Protein AF-A0A017HGZ1-F1 (afdb_monomer_lite)

Foldseek 3Di:
DDPDPDDDDDDDDDDPKDKDKDKDADDPDDDQVDWDDDPNFIWGWDDWDFDDDRTIIITITITPVPVD

Structure (mmCIF, N/CA/C/O backbone):
data_AF-A0A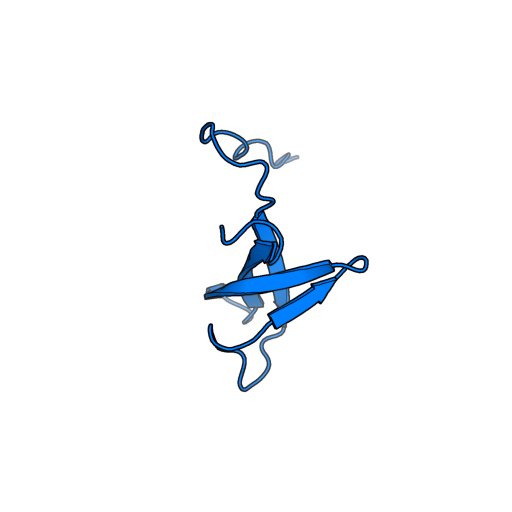017HGZ1-F1
#
_entry.id   AF-A0A017HGZ1-F1
#
loop_
_atom_site.group_PDB
_atom_site.id
_atom_site.type_symbol
_atom_site.label_atom_id
_atom_site.label_alt_id
_atom_site.label_comp_id
_atom_site.label_asym_id
_atom_site.label_entity_id
_atom_site.label_seq_id
_atom_site.pdbx_PDB_ins_code
_atom_site.Cartn_x
_atom_site.Cartn_y
_atom_site.Cartn_z
_atom_site.occupancy
_atom_site.B_iso_or_equiv
_atom_site.auth_seq_id
_atom_site.auth_comp_id
_atom_site.auth_asym_id
_atom_site.auth_atom_id
_atom_site.pdbx_PDB_model_num
ATOM 1 N N . MET A 1 1 ? -7.350 32.331 3.712 1.00 42.59 1 MET A N 1
ATOM 2 C CA . MET A 1 1 ? -6.868 31.138 4.442 1.00 42.59 1 MET A CA 1
ATOM 3 C C . MET A 1 1 ? -6.836 29.990 3.452 1.00 42.59 1 MET A C 1
ATOM 5 O O . MET A 1 1 ? -7.840 29.317 3.289 1.00 42.59 1 MET A O 1
ATOM 9 N N . GLU A 1 2 ? -5.713 29.797 2.771 1.00 46.31 2 GLU A N 1
ATOM 10 C CA . GLU A 1 2 ? -5.506 28.684 1.841 1.00 46.31 2 GLU A CA 1
ATOM 11 C C . GLU A 1 2 ? -4.142 28.092 2.181 1.00 46.31 2 GLU A C 1
ATOM 13 O O . GLU A 1 2 ? -3.110 28.713 1.947 1.00 46.31 2 GLU A O 1
ATOM 18 N N . ARG A 1 3 ? -4.131 26.930 2.841 1.00 39.03 3 ARG A N 1
ATOM 19 C CA . ARG A 1 3 ? -2.909 26.132 2.969 1.00 39.03 3 ARG A CA 1
ATOM 20 C C . ARG A 1 3 ? -2.844 25.225 1.750 1.00 39.03 3 ARG A C 1
ATOM 22 O O . ARG A 1 3 ? -3.333 24.100 1.789 1.00 39.03 3 ARG A O 1
ATOM 29 N N . SER A 1 4 ? -2.298 25.756 0.662 1.00 45.84 4 SER A N 1
ATOM 30 C CA . SER A 1 4 ? -1.892 24.965 -0.496 1.00 45.84 4 SER A CA 1
ATOM 31 C C . SER A 1 4 ? -0.773 24.026 -0.053 1.00 45.84 4 SER A C 1
ATOM 33 O O . SER A 1 4 ? 0.238 24.477 0.477 1.00 45.84 4 SER A O 1
ATOM 35 N N . THR A 1 5 ? -0.983 22.719 -0.204 1.00 47.38 5 THR A N 1
ATOM 36 C CA . THR A 1 5 ? -0.012 21.672 0.141 1.00 47.38 5 THR A CA 1
ATOM 37 C C . THR A 1 5 ? 1.094 21.631 -0.914 1.00 47.38 5 THR A C 1
ATOM 39 O O . THR A 1 5 ? 1.148 20.745 -1.759 1.00 47.38 5 THR A O 1
ATOM 42 N N . ALA A 1 6 ? 1.950 22.645 -0.916 1.00 52.09 6 ALA A N 1
ATOM 43 C CA . ALA A 1 6 ? 3.245 22.532 -1.558 1.00 52.09 6 ALA A CA 1
ATOM 44 C C . ALA A 1 6 ? 4.177 21.733 -0.633 1.00 52.09 6 ALA A C 1
ATOM 46 O O . ALA A 1 6 ? 4.047 21.811 0.586 1.00 52.09 6 ALA A O 1
ATOM 47 N N . GLU A 1 7 ? 5.098 20.995 -1.256 1.00 44.19 7 GLU A N 1
ATOM 48 C CA . GLU A 1 7 ? 6.309 20.408 -0.663 1.00 44.19 7 GLU A CA 1
ATOM 49 C C . GLU A 1 7 ? 6.145 19.000 -0.062 1.00 44.19 7 GLU A C 1
ATOM 51 O O . GLU A 1 7 ? 5.737 18.812 1.077 1.00 44.19 7 GLU A O 1
ATOM 56 N N . PHE A 1 8 ? 6.450 17.986 -0.881 1.00 51.72 8 PHE A N 1
ATOM 57 C CA . PHE A 1 8 ? 7.583 17.065 -0.682 1.00 51.72 8 PHE A CA 1
ATOM 58 C C . PHE A 1 8 ? 7.724 16.216 -1.962 1.00 51.72 8 PHE A C 1
ATOM 60 O O . PHE A 1 8 ? 7.221 15.099 -2.055 1.00 51.72 8 PHE A O 1
ATOM 67 N N . LEU A 1 9 ? 8.355 16.788 -2.991 1.00 55.62 9 LEU 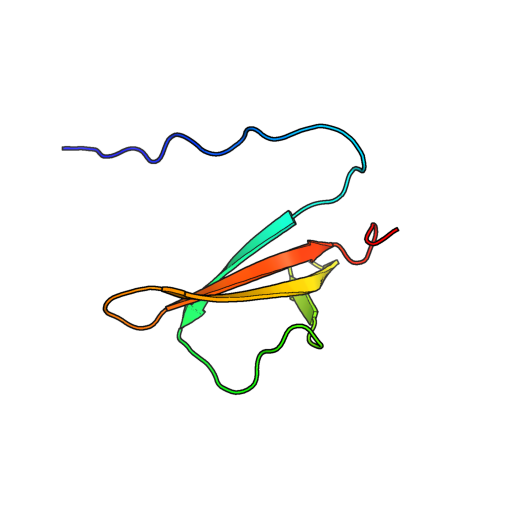A N 1
ATOM 68 C CA . LEU A 1 9 ? 8.825 16.061 -4.177 1.00 55.62 9 LEU A CA 1
ATOM 69 C C . LEU A 1 9 ? 10.305 16.387 -4.370 1.00 55.62 9 LEU A C 1
ATOM 71 O O . LEU A 1 9 ? 10.670 17.006 -5.355 1.00 55.62 9 LEU A O 1
ATOM 75 N N . GLU A 1 10 ? 11.145 16.022 -3.406 1.00 62.09 10 GLU A N 1
ATOM 76 C CA . GLU A 1 10 ? 12.601 16.035 -3.570 1.00 62.09 10 GLU A CA 1
ATOM 77 C C . GLU A 1 10 ? 13.206 14.905 -2.732 1.00 62.09 10 GLU A C 1
ATOM 79 O O . GLU A 1 10 ? 13.295 15.017 -1.514 1.00 62.09 10 GLU A O 1
ATOM 84 N N . ASP A 1 11 ? 13.534 13.799 -3.402 1.00 42.19 11 ASP A N 1
ATOM 85 C CA . ASP A 1 11 ? 14.691 12.913 -3.169 1.00 42.19 11 ASP A CA 1
ATOM 86 C C . ASP A 1 11 ? 14.664 11.916 -4.346 1.00 42.19 11 ASP A C 1
ATOM 88 O O . ASP A 1 11 ? 13.688 11.195 -4.527 1.00 42.19 11 ASP A O 1
ATOM 92 N N . GLY A 1 12 ? 15.523 12.008 -5.358 1.00 38.91 12 GLY A N 1
ATOM 93 C CA . GLY A 1 12 ? 16.928 11.611 -5.295 1.00 38.91 12 GLY A CA 1
ATOM 94 C C . GLY A 1 12 ? 17.098 10.452 -6.291 1.00 38.91 12 GLY A C 1
ATOM 95 O O . GLY A 1 12 ? 16.325 9.503 -6.272 1.00 38.91 12 GLY A O 1
ATOM 96 N N . GLY A 1 13 ? 18.002 10.579 -7.262 1.00 40.66 13 GLY A N 1
ATOM 97 C CA . GLY A 1 13 ? 18.036 9.718 -8.450 1.00 40.66 13 GLY A CA 1
ATOM 98 C C . GLY A 1 13 ? 18.314 8.223 -8.215 1.00 40.66 13 GLY A C 1
ATOM 99 O O . GLY A 1 13 ? 18.901 7.832 -7.213 1.00 40.66 13 GLY A O 1
ATOM 100 N N . ALA A 1 14 ? 18.002 7.457 -9.269 1.00 42.91 14 ALA A N 1
ATOM 101 C CA . ALA A 1 14 ? 18.355 6.063 -9.576 1.00 42.91 14 ALA A CA 1
ATOM 102 C C . ALA A 1 14 ? 17.261 5.003 -9.321 1.00 42.91 14 ALA A C 1
ATOM 104 O O . ALA A 1 14 ? 16.796 4.799 -8.206 1.00 42.91 14 ALA A O 1
ATOM 105 N N . ALA A 1 15 ? 16.951 4.293 -10.414 1.00 43.91 15 ALA A N 1
ATOM 106 C CA . ALA A 1 15 ? 15.832 3.384 -10.672 1.00 43.91 15 ALA A CA 1
ATOM 107 C C . ALA A 1 15 ? 14.490 4.108 -10.888 1.00 43.91 15 ALA A C 1
ATOM 109 O O . ALA A 1 15 ? 14.019 4.851 -10.034 1.00 43.91 15 ALA A O 1
ATOM 110 N N . ASP A 1 16 ? 13.885 3.895 -12.062 1.00 52.38 16 ASP A N 1
ATOM 111 C CA . ASP A 1 16 ? 12.554 4.378 -12.469 1.00 52.38 16 ASP A CA 1
ATOM 112 C C . ASP A 1 16 ? 11.471 3.625 -11.678 1.00 52.38 16 ASP A C 1
ATOM 114 O O . ASP A 1 16 ? 10.657 2.853 -12.181 1.00 52.38 16 ASP A O 1
ATOM 118 N N . ASN A 1 17 ? 11.560 3.765 -10.362 1.00 64.75 17 ASN A N 1
ATOM 119 C CA . ASN A 1 17 ? 10.906 2.919 -9.407 1.00 64.75 17 ASN A CA 1
ATOM 120 C C . ASN A 1 17 ? 9.878 3.703 -8.642 1.00 64.75 17 ASN A C 1
ATOM 122 O O . ASN A 1 17 ? 10.122 4.204 -7.547 1.00 64.75 17 ASN A O 1
ATOM 126 N N . GLY A 1 18 ? 8.698 3.794 -9.255 1.00 80.19 18 GLY A N 1
ATOM 127 C CA . GLY A 1 18 ? 7.563 4.475 -8.665 1.00 80.19 18 GLY A CA 1
ATOM 128 C C . GLY A 1 18 ? 7.353 4.037 -7.215 1.00 80.19 18 GLY A C 1
ATOM 129 O O . GLY A 1 18 ? 7.261 2.841 -6.912 1.00 80.19 18 GLY A O 1
ATOM 130 N N . THR A 1 19 ? 7.260 5.024 -6.330 1.00 86.94 19 THR A N 1
ATOM 131 C CA . THR A 1 19 ? 6.746 4.876 -4.968 1.00 86.94 19 THR A CA 1
ATOM 132 C C . THR A 1 19 ? 5.367 5.520 -4.918 1.00 86.94 19 THR A C 1
ATOM 134 O O . THR A 1 19 ? 5.133 6.549 -5.551 1.00 86.94 19 THR A O 1
ATOM 137 N N . ILE A 1 20 ? 4.438 4.913 -4.185 1.00 89.69 20 ILE A N 1
ATOM 138 C CA . ILE A 1 20 ? 3.078 5.426 -4.008 1.00 89.69 20 ILE A CA 1
ATOM 139 C C . ILE A 1 20 ? 2.669 5.335 -2.539 1.00 89.69 20 ILE A C 1
ATOM 141 O O . ILE A 1 20 ? 3.082 4.423 -1.819 1.00 89.69 20 ILE A O 1
ATOM 145 N N . VAL A 1 21 ? 1.847 6.285 -2.094 1.00 92.81 21 VAL A N 1
ATOM 146 C CA . VAL A 1 21 ? 1.294 6.313 -0.738 1.00 92.81 21 VAL A CA 1
ATOM 147 C C . VAL A 1 21 ? -0.228 6.255 -0.809 1.00 92.81 21 VAL A C 1
ATOM 149 O O . VAL A 1 21 ? -0.863 7.161 -1.347 1.00 92.81 21 VAL A O 1
ATOM 152 N N . PHE A 1 22 ? -0.821 5.204 -0.246 1.00 91.56 22 PHE A N 1
ATOM 153 C CA . PHE A 1 22 ? -2.270 5.065 -0.116 1.00 91.56 22 PHE A CA 1
ATOM 154 C C . PHE A 1 22 ? -2.735 5.560 1.252 1.00 91.56 22 PHE A C 1
ATOM 156 O O . PHE A 1 22 ? -2.095 5.296 2.271 1.00 91.56 22 PHE A O 1
ATOM 163 N N . ARG A 1 23 ? -3.887 6.241 1.278 1.00 92.25 23 ARG A N 1
ATOM 164 C CA . ARG A 1 23 ? -4.586 6.609 2.513 1.00 92.25 23 ARG A CA 1
ATOM 165 C C . ARG A 1 23 ? -5.992 6.049 2.508 1.00 92.25 23 ARG A C 1
ATOM 167 O O . ARG A 1 23 ? -6.749 6.269 1.567 1.00 92.25 23 ARG A O 1
ATOM 174 N N . THR A 1 24 ? -6.337 5.322 3.558 1.00 90.44 24 THR A N 1
ATOM 175 C CA . THR A 1 24 ? -7.622 4.627 3.665 1.00 90.44 24 THR A CA 1
ATOM 176 C C . THR A 1 24 ? -8.079 4.542 5.116 1.00 90.44 24 THR A C 1
ATOM 178 O O . THR A 1 24 ? -7.338 4.893 6.032 1.00 90.44 24 THR A O 1
ATOM 181 N N . ARG A 1 25 ? -9.325 4.116 5.327 1.00 89.94 25 ARG A N 1
ATOM 182 C CA . ARG A 1 25 ? -9.834 3.740 6.652 1.00 89.94 25 ARG A CA 1
ATOM 183 C C . ARG A 1 25 ? -9.072 2.513 7.167 1.00 89.94 25 ARG A C 1
ATOM 185 O O . ARG A 1 25 ? -8.568 1.746 6.347 1.00 89.94 25 ARG A O 1
ATOM 192 N N . PRO A 1 26 ? -8.991 2.303 8.487 1.00 84.44 26 PRO A N 1
ATOM 193 C CA . PRO A 1 26 ? -8.257 1.178 9.022 1.00 84.44 26 PRO A CA 1
ATOM 194 C C . PRO A 1 26 ? -9.030 -0.095 8.692 1.00 84.44 26 PRO A C 1
ATOM 196 O O . PRO A 1 26 ? -10.249 -0.165 8.857 1.00 84.44 26 PRO A O 1
ATOM 199 N N . PHE A 1 27 ? -8.317 -1.089 8.186 1.00 86.44 27 PHE A N 1
ATOM 200 C CA . PHE A 1 27 ? -8.849 -2.422 7.965 1.00 86.44 27 PHE A CA 1
ATOM 201 C C . PHE A 1 27 ? -7.849 -3.442 8.501 1.00 86.44 27 PHE A C 1
ATOM 203 O O . PHE A 1 27 ? -6.651 -3.159 8.583 1.00 86.44 27 PHE A O 1
ATOM 210 N N . GLY A 1 28 ? -8.370 -4.582 8.950 1.00 78.19 28 GLY A N 1
ATOM 211 C CA . GLY A 1 28 ? -7.564 -5.636 9.553 1.00 78.19 28 GLY A CA 1
ATOM 212 C C . GLY A 1 28 ? -6.629 -6.293 8.542 1.00 78.19 28 GLY A C 1
ATOM 213 O O . GLY A 1 28 ? -6.949 -6.373 7.357 1.00 78.19 28 GLY A O 1
ATOM 214 N N . ASP A 1 29 ? -5.488 -6.755 9.056 1.00 85.38 29 ASP A N 1
ATOM 215 C CA . ASP A 1 29 ? -4.596 -7.744 8.436 1.00 85.38 29 ASP A CA 1
ATOM 216 C C . ASP A 1 29 ? -3.681 -7.277 7.291 1.00 85.38 29 ASP A C 1
ATOM 218 O O . ASP A 1 29 ? -2.976 -8.101 6.719 1.00 85.38 29 ASP A O 1
ATOM 222 N N . LEU A 1 30 ? -3.594 -5.974 6.988 1.00 89.56 30 LEU A N 1
ATOM 223 C CA . LEU A 1 30 ? -2.593 -5.497 6.026 1.00 89.56 30 LEU A CA 1
ATOM 224 C C . LEU A 1 30 ? -1.185 -5.479 6.637 1.00 89.56 30 LEU A C 1
ATOM 226 O O . LEU A 1 30 ? -0.909 -4.746 7.590 1.00 89.56 30 LEU A O 1
ATOM 230 N N . THR A 1 31 ? -0.269 -6.212 6.018 1.00 92.19 31 THR A N 1
ATOM 231 C CA . THR A 1 31 ? 1.140 -6.305 6.401 1.00 92.19 31 THR A CA 1
ATOM 232 C C . THR A 1 31 ? 2.066 -5.980 5.226 1.00 92.19 31 THR A C 1
ATOM 234 O O . THR A 1 31 ? 1.640 -5.749 4.096 1.00 92.19 31 THR A O 1
ATOM 237 N N . THR A 1 32 ? 3.376 -5.965 5.472 1.00 92.88 32 THR A N 1
ATOM 238 C CA . THR A 1 32 ? 4.393 -5.813 4.418 1.00 92.88 32 THR A CA 1
ATOM 239 C C . THR A 1 32 ? 4.560 -7.058 3.540 1.00 92.88 32 THR A C 1
ATOM 241 O O . THR A 1 32 ? 5.240 -6.988 2.517 1.00 92.88 32 THR A O 1
ATOM 244 N N . ALA A 1 33 ? 3.949 -8.192 3.906 1.00 94.38 33 ALA A N 1
ATOM 245 C CA . ALA A 1 33 ? 3.885 -9.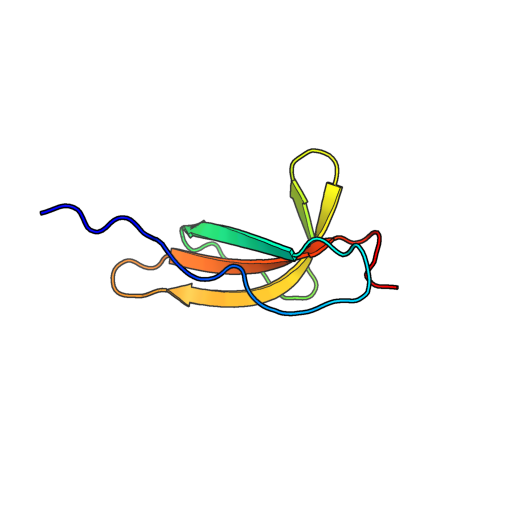373 3.046 1.00 94.38 33 ALA A CA 1
ATOM 246 C C . ALA A 1 33 ? 2.836 -9.220 1.927 1.00 94.38 33 ALA A C 1
ATOM 248 O O . ALA A 1 33 ? 2.866 -9.963 0.943 1.00 94.38 33 ALA A O 1
ATOM 249 N N . ASP A 1 34 ? 1.933 -8.247 2.061 1.00 93.62 34 ASP A N 1
ATOM 250 C CA . ASP A 1 34 ? 0.846 -8.004 1.127 1.00 93.62 34 ASP A CA 1
ATOM 251 C C . ASP A 1 34 ? 1.260 -7.137 -0.068 1.00 93.62 34 ASP A C 1
ATOM 253 O O . ASP A 1 34 ? 2.279 -6.432 -0.085 1.00 93.62 34 ASP A O 1
ATOM 257 N N . ARG A 1 35 ? 0.415 -7.180 -1.101 1.00 93.81 35 ARG A N 1
ATOM 258 C CA . ARG A 1 35 ? 0.543 -6.370 -2.314 1.00 93.81 35 ARG A CA 1
ATOM 259 C C . ARG A 1 35 ? -0.768 -5.673 -2.628 1.00 93.81 35 ARG A C 1
ATOM 261 O O . ARG A 1 35 ? -1.842 -6.233 -2.430 1.00 93.81 35 ARG A O 1
ATOM 268 N N . ILE A 1 36 ? -0.670 -4.475 -3.190 1.00 92.56 36 ILE A N 1
ATOM 269 C CA . ILE A 1 36 ? -1.821 -3.683 -3.623 1.00 92.56 36 ILE A CA 1
ATOM 270 C C . ILE A 1 36 ? -1.864 -3.667 -5.149 1.00 92.56 36 ILE A C 1
ATOM 272 O O . ILE A 1 36 ? -0.878 -3.328 -5.801 1.00 92.56 36 ILE A O 1
ATOM 276 N N . ALA A 1 37 ? -3.015 -4.023 -5.720 1.00 93.69 37 ALA A N 1
ATOM 277 C CA . ALA A 1 37 ? -3.293 -3.846 -7.140 1.00 93.69 37 ALA A CA 1
ATOM 278 C C . ALA A 1 37 ? -3.914 -2.463 -7.368 1.00 93.69 37 ALA A C 1
ATOM 280 O O . ALA A 1 37 ? -4.974 -2.153 -6.824 1.00 93.69 37 ALA A O 1
ATOM 281 N N . PHE A 1 38 ? -3.260 -1.626 -8.170 1.00 91.50 38 PHE A N 1
ATOM 282 C CA . PHE A 1 38 ? -3.735 -0.279 -8.475 1.00 91.50 38 PHE A CA 1
ATOM 283 C C . PHE A 1 38 ? -3.284 0.142 -9.873 1.00 91.50 38 PHE A C 1
ATOM 285 O O . PHE A 1 38 ? -2.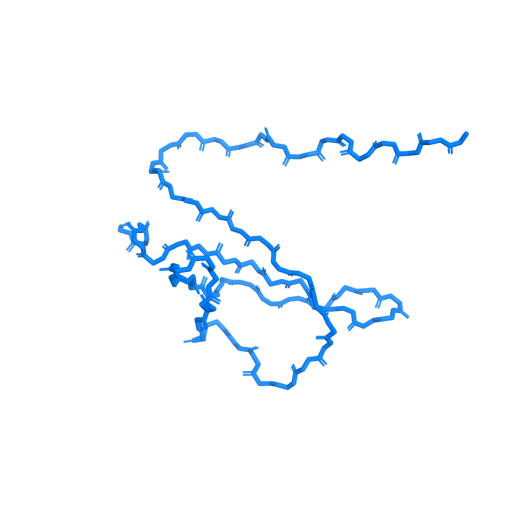118 -0.032 -10.226 1.00 91.50 38 PHE A O 1
ATOM 292 N N . GLN A 1 39 ? -4.215 0.683 -10.669 1.00 90.19 39 GLN A N 1
ATOM 293 C CA . GLN A 1 39 ? -3.976 1.128 -12.053 1.00 90.19 39 GLN A CA 1
ATOM 294 C C . GLN A 1 39 ? -3.295 0.070 -12.944 1.00 90.19 39 GLN A C 1
ATOM 296 O O . GLN A 1 39 ? -2.423 0.379 -13.746 1.00 90.19 39 GLN A O 1
ATOM 301 N N . GLY A 1 40 ? -3.680 -1.202 -12.792 1.00 89.00 40 GLY A N 1
ATOM 302 C CA . GLY A 1 40 ? -3.116 -2.300 -13.586 1.00 89.00 40 GLY A CA 1
ATOM 303 C C . GLY A 1 40 ? -1.694 -2.719 -13.193 1.00 89.00 40 GLY A C 1
ATOM 304 O O . GLY A 1 40 ? -1.128 -3.589 -13.846 1.00 89.00 40 GLY A O 1
ATOM 305 N N . ALA A 1 41 ? -1.129 -2.154 -12.122 1.00 87.62 41 ALA A N 1
ATOM 306 C CA . ALA A 1 41 ? 0.169 -2.536 -11.577 1.00 87.62 41 ALA A CA 1
ATOM 307 C C . ALA A 1 41 ? 0.042 -3.123 -10.163 1.00 87.62 41 ALA A C 1
ATOM 309 O O . ALA A 1 41 ? -0.899 -2.823 -9.421 1.00 87.62 41 ALA A O 1
ATOM 310 N N . LEU A 1 42 ? 1.017 -3.955 -9.790 1.00 93.00 42 LEU A N 1
ATOM 311 C CA . LEU A 1 42 ? 1.173 -4.473 -8.434 1.00 93.00 42 LEU A CA 1
ATOM 312 C C . LEU A 1 42 ? 2.219 -3.661 -7.672 1.00 93.00 42 LEU A C 1
ATOM 314 O O . LEU A 1 42 ? 3.286 -3.335 -8.198 1.00 93.00 42 LEU A O 1
ATOM 318 N N . TRP A 1 43 ? 1.921 -3.396 -6.406 1.00 93.31 43 TRP A N 1
ATOM 319 C CA . TRP A 1 43 ? 2.735 -2.578 -5.520 1.00 93.31 43 TRP A CA 1
ATOM 320 C C . TRP A 1 43 ? 3.024 -3.346 -4.228 1.00 93.31 43 TRP A C 1
ATOM 322 O O . TRP A 1 43 ? 2.097 -3.765 -3.537 1.00 93.31 43 TRP A O 1
ATOM 332 N N . ASN A 1 44 ? 4.301 -3.549 -3.902 1.00 94.38 44 ASN A N 1
ATOM 333 C CA . ASN A 1 44 ? 4.725 -4.201 -2.661 1.00 94.38 44 ASN A CA 1
ATOM 334 C C . ASN A 1 44 ? 4.592 -3.225 -1.491 1.00 94.38 44 ASN A C 1
ATOM 336 O O . ASN A 1 44 ? 5.121 -2.112 -1.567 1.00 94.38 44 ASN A O 1
ATOM 340 N N . VAL A 1 45 ? 3.939 -3.642 -0.407 1.00 94.31 45 VAL A N 1
ATOM 341 C CA . VAL A 1 45 ? 3.813 -2.836 0.812 1.00 94.31 45 VAL A CA 1
ATOM 342 C C . VAL A 1 45 ? 5.161 -2.772 1.538 1.00 94.31 45 VAL A C 1
ATOM 344 O O . VAL A 1 45 ? 5.790 -3.789 1.814 1.00 94.31 45 VAL A O 1
ATOM 347 N N . ARG A 1 46 ? 5.630 -1.558 1.840 1.00 94.19 46 ARG A N 1
ATOM 348 C CA . ARG A 1 46 ? 6.893 -1.299 2.554 1.00 94.19 46 ARG A CA 1
ATOM 349 C C . ARG A 1 46 ? 6.674 -0.824 3.981 1.00 94.19 46 ARG A C 1
ATOM 351 O O . ARG A 1 46 ? 7.425 -1.210 4.867 1.00 94.19 46 ARG A O 1
ATOM 358 N N . GLU A 1 47 ? 5.652 -0.007 4.204 1.00 92.56 47 GLU A N 1
ATOM 359 C CA . GLU A 1 47 ? 5.303 0.503 5.528 1.00 92.56 47 GLU A CA 1
ATOM 360 C C . GLU A 1 47 ? 3.784 0.646 5.626 1.00 92.56 47 GLU A C 1
ATOM 362 O O . GLU A 1 47 ? 3.142 1.122 4.689 1.00 92.56 47 GLU A O 1
ATOM 367 N N . VAL A 1 48 ? 3.220 0.254 6.768 1.00 92.12 48 VAL A N 1
ATOM 368 C CA . VAL A 1 48 ? 1.825 0.505 7.137 1.00 92.12 48 VAL A CA 1
ATOM 369 C C . VAL A 1 48 ? 1.843 1.256 8.461 1.00 92.12 48 VAL A C 1
ATOM 371 O O . VAL A 1 48 ? 2.417 0.778 9.439 1.00 92.12 48 VAL A O 1
ATOM 374 N N . ARG A 1 49 ? 1.237 2.442 8.502 1.00 91.25 49 ARG A N 1
ATOM 375 C CA . ARG A 1 49 ? 1.218 3.303 9.688 1.00 91.25 49 ARG A CA 1
ATOM 376 C C . ARG A 1 49 ? -0.180 3.841 9.951 1.00 91.25 49 ARG A C 1
ATOM 378 O O . ARG A 1 49 ? -0.867 4.276 9.035 1.00 91.25 49 ARG A O 1
ATOM 385 N N . LEU A 1 50 ? -0.568 3.899 11.221 1.00 89.25 50 LEU A N 1
ATOM 386 C CA . LEU A 1 50 ? -1.771 4.610 11.651 1.00 89.25 50 LEU A CA 1
ATOM 387 C C . LEU A 1 50 ? -1.528 6.126 11.683 1.00 89.25 50 LEU A C 1
ATOM 389 O O . LEU A 1 50 ? -0.560 6.596 12.286 1.00 89.25 50 LEU A O 1
ATOM 393 N N . ILE A 1 51 ? -2.427 6.899 11.075 1.00 85.94 51 ILE A N 1
ATOM 394 C CA . ILE A 1 51 ? -2.388 8.363 11.069 1.00 85.94 51 ILE A CA 1
ATOM 395 C C . ILE A 1 51 ? -3.525 8.965 11.914 1.00 85.94 51 ILE A C 1
ATOM 397 O O . ILE A 1 51 ? -4.678 9.061 11.500 1.00 85.94 51 ILE A O 1
ATOM 401 N N 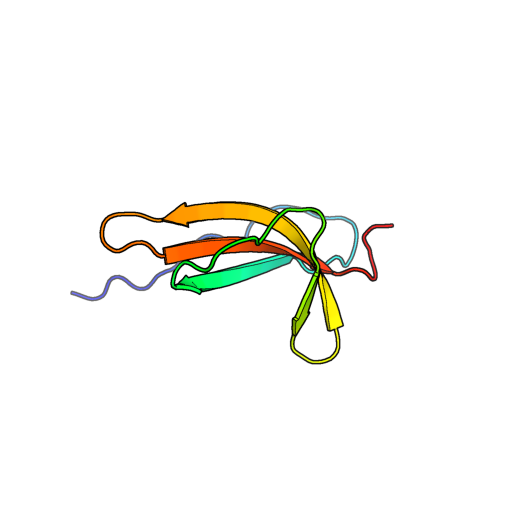. GLY A 1 52 ? -3.162 9.458 13.102 1.00 77.25 52 GLY A N 1
ATOM 402 C CA . GLY A 1 52 ? -3.881 10.512 13.826 1.00 77.25 52 GLY A CA 1
ATOM 403 C C . GLY A 1 52 ? -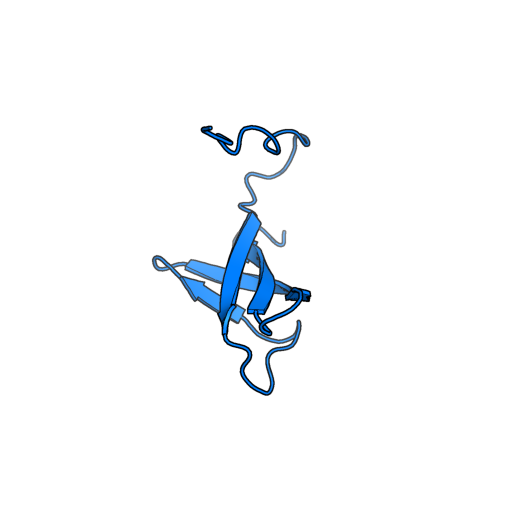5.336 10.255 14.254 1.00 77.25 52 GLY A C 1
ATOM 404 O O . GLY A 1 52 ? -5.844 9.140 14.308 1.00 77.25 52 GLY A O 1
ATOM 405 N N . ARG A 1 53 ? -5.999 11.364 14.622 1.00 69.25 53 ARG A N 1
ATOM 406 C CA . ARG A 1 53 ? -7.142 11.438 15.560 1.00 69.25 53 ARG A CA 1
ATOM 407 C C . ARG A 1 53 ? -8.460 10.797 15.085 1.00 69.25 53 ARG A C 1
ATOM 409 O O . ARG A 1 53 ? -9.410 10.798 15.860 1.00 69.25 53 ARG A O 1
ATOM 416 N N . ARG A 1 54 ? -8.532 10.289 13.844 1.00 64.62 54 ARG A N 1
ATOM 417 C CA . ARG A 1 54 ? -9.666 9.509 13.293 1.00 64.62 54 ARG A CA 1
ATOM 418 C C . ARG A 1 54 ? -9.198 8.392 12.338 1.00 64.62 54 ARG A C 1
ATOM 420 O O . ARG A 1 54 ? -9.785 8.188 11.280 1.00 64.62 54 ARG A O 1
ATOM 427 N N . GLU A 1 55 ? -8.130 7.707 12.751 1.00 72.25 55 GLU A N 1
ATOM 428 C CA . GLU A 1 55 ? -7.819 6.304 12.430 1.00 72.25 55 GLU A CA 1
ATOM 429 C C . GLU A 1 55 ? -7.582 5.964 10.949 1.00 72.25 55 GLU A C 1
ATOM 431 O O . GLU A 1 55 ? -7.943 4.890 10.491 1.00 72.25 55 GLU A O 1
ATOM 436 N N . GLY A 1 56 ? -6.952 6.842 10.169 1.00 86.00 56 GLY A N 1
ATOM 437 C CA . GLY A 1 56 ? -6.524 6.461 8.818 1.00 86.00 56 GLY A CA 1
ATOM 438 C C . GLY A 1 56 ? -5.320 5.511 8.837 1.00 86.00 56 GLY A C 1
ATOM 439 O O . GLY A 1 56 ? -4.515 5.543 9.767 1.00 86.00 56 GLY A O 1
ATOM 440 N N . LEU A 1 57 ? -5.152 4.717 7.782 1.00 91.50 57 LEU A N 1
ATOM 441 C CA . LEU A 1 57 ? -3.893 4.053 7.451 1.00 91.50 57 LEU A CA 1
ATOM 442 C C . LEU A 1 57 ? -3.172 4.850 6.371 1.00 91.50 57 LEU A C 1
ATOM 444 O O . LEU A 1 57 ? -3.780 5.227 5.371 1.00 91.50 57 LEU A O 1
ATOM 448 N N . GLU A 1 58 ? -1.880 5.074 6.571 1.00 92.81 58 GLU A N 1
ATOM 449 C CA . GLU A 1 58 ? -0.934 5.459 5.535 1.00 92.81 58 GLU A CA 1
ATOM 450 C C . GLU A 1 58 ? -0.125 4.221 5.146 1.00 92.81 58 GLU A C 1
ATOM 452 O O . GLU A 1 58 ? 0.497 3.581 5.995 1.00 92.81 58 GLU A O 1
ATOM 457 N N . ILE A 1 59 ? -0.169 3.865 3.865 1.00 93.88 59 ILE A N 1
ATOM 458 C CA . ILE A 1 59 ? 0.464 2.662 3.331 1.00 93.88 59 ILE A CA 1
ATOM 459 C C . ILE A 1 59 ? 1.438 3.093 2.246 1.00 93.88 59 ILE A C 1
ATOM 461 O O . ILE A 1 59 ? 1.024 3.628 1.218 1.00 93.88 59 ILE A O 1
ATOM 465 N N . ARG A 1 60 ? 2.729 2.859 2.466 1.00 94.06 60 ARG A N 1
ATOM 466 C CA . ARG A 1 60 ? 3.778 3.151 1.487 1.00 94.06 60 ARG A CA 1
ATOM 467 C C . ARG A 1 60 ? 4.078 1.901 0.687 1.00 94.06 60 ARG A C 1
ATOM 469 O O . ARG A 1 60 ? 4.339 0.848 1.270 1.00 94.06 60 ARG A O 1
ATOM 476 N N . CYS A 1 61 ? 4.082 2.022 -0.633 1.00 93.69 61 CYS A N 1
ATOM 477 C CA . CYS A 1 61 ? 4.358 0.913 -1.530 1.00 93.69 61 CYS A CA 1
ATOM 478 C C . CYS A 1 61 ? 5.367 1.287 -2.611 1.00 93.69 61 CYS A C 1
ATOM 480 O O . CYS A 1 61 ? 5.456 2.441 -3.021 1.00 93.69 61 CYS A O 1
ATOM 482 N N . VAL A 1 62 ? 6.063 0.277 -3.125 1.00 92.06 62 VAL A N 1
ATOM 483 C CA . VAL A 1 62 ? 6.931 0.401 -4.304 1.00 92.06 62 VAL A CA 1
ATOM 484 C C . VAL A 1 62 ? 6.430 -0.504 -5.416 1.00 92.06 62 VAL A C 1
ATOM 486 O O . VAL A 1 62 ? 5.881 -1.577 -5.145 1.00 92.06 62 VAL A O 1
ATOM 489 N N . ASN A 1 63 ? 6.609 -0.087 -6.664 1.00 90.00 63 ASN A N 1
ATOM 490 C CA . ASN A 1 63 ? 6.192 -0.892 -7.803 1.00 90.00 63 ASN A CA 1
ATOM 491 C C . ASN A 1 63 ? 6.948 -2.233 -7.833 1.00 90.00 63 ASN A C 1
ATOM 493 O O . ASN A 1 63 ? 8.164 -2.269 -7.637 1.00 90.00 63 ASN A O 1
ATOM 497 N N . VAL A 1 64 ? 6.239 -3.338 -8.091 1.00 85.31 64 VAL A N 1
ATOM 498 C CA . VAL A 1 64 ? 6.861 -4.669 -8.218 1.00 85.31 64 VAL A CA 1
ATOM 499 C C . VAL A 1 64 ? 7.907 -4.684 -9.335 1.00 85.31 64 VAL A C 1
ATOM 501 O O . VAL A 1 64 ? 8.950 -5.307 -9.166 1.00 85.31 64 VAL A O 1
ATOM 504 N N . ASN A 1 65 ? 7.680 -3.946 -10.423 1.00 78.88 65 ASN A N 1
ATOM 505 C CA . ASN A 1 65 ? 8.548 -3.943 -11.603 1.00 78.88 65 ASN A CA 1
ATOM 506 C C . ASN A 1 65 ? 9.843 -3.142 -11.449 1.00 78.88 65 ASN A C 1
ATOM 508 O O . ASN A 1 65 ? 10.599 -3.041 -12.407 1.00 78.88 65 ASN A O 1
ATOM 512 N N . GLY A 1 66 ? 10.155 -2.636 -10.259 1.00 62.09 66 GLY A N 1
ATOM 513 C CA . GLY A 1 66 ? 11.569 -2.392 -9.984 1.00 62.09 66 GLY A CA 1
ATOM 514 C C . GLY A 1 66 ? 11.936 -2.419 -8.506 1.00 62.09 66 GLY A C 1
ATOM 515 O O . GLY A 1 66 ? 12.833 -1.728 -8.032 1.00 62.09 66 GLY A O 1
ATOM 516 N N . ALA A 1 67 ? 11.281 -3.305 -7.766 1.00 56.19 67 ALA A N 1
ATOM 517 C CA . ALA A 1 67 ? 12.039 -3.998 -6.741 1.00 56.19 67 ALA A CA 1
ATOM 518 C C . ALA A 1 67 ? 13.065 -4.905 -7.463 1.00 56.19 67 ALA A C 1
ATOM 520 O O . ALA A 1 67 ? 12.873 -6.117 -7.526 1.00 56.19 67 ALA A O 1
ATOM 521 N N . GLY A 1 68 ? 14.058 -4.289 -8.107 1.00 47.91 68 GLY A N 1
ATOM 522 C CA . GLY A 1 68 ? 15.193 -4.910 -8.780 1.00 47.91 68 GLY A CA 1
ATOM 523 C C . GLY A 1 68 ? 16.460 -4.666 -7.987 1.00 47.91 68 GLY A C 1
ATOM 524 O O . GLY A 1 68 ? 16.533 -3.609 -7.320 1.00 47.91 68 GLY A O 1
#

InterPro domains:
  IPR038666 Bacteriophage SPP1, head-tail adaptor superfamily [G3DSA:2.40.10.270] (1-64)

Organism: NCBI:txid442562

Sequence (68 aa):
MERSTAEFLEDGGAADNGTIVFRTRPFGDLTTADRIAFQGALWNVREVRLIGRREGLEIRCVNVNGAG

Radius of gyration: 13.99 Å; chains: 1; bounding box: 28×40×29 Å

Secondary structure (DSSP, 8-state):
-------------SS---EEEEEE---TT--TT-EEEETTEEEEEEEEEEEGGGTEEEEEEEEGGG--

pLDDT: mean 76.91, std 19.38, range [38.91, 94.38]